Protein AF-A0A2G8T775-F1 (afdb_monomer_lite)

Foldseek 3Di:
DAQLQRVLVVQCVVCVPDVVSRDHSVVVVCCLPPPDDDPSSLVSLVPHPPSDPDDDDPPPDDDPPDDPPPDDDPVPDDPVLVVVPDDVSPDDDDDDDPRD

pLDDT: mean 83.28, std 9.3, range [56.19, 94.81]

Radius of gyration: 24.59 Å; chains: 1; bounding box: 53×34×55 Å

Sequence (100 aa):
LWSPQQIARKLKLLWPNNSEKSVSHETIYNAIYMHPRGELKRELIAYLRHHNQVRKPRSRGDDRRYQIQDMQSIHIRPAEVEDRLIPGHWEGDLIKGAGN

InterPro domains:
  IPR051917 Transposase/Integrase Enzymes [PTHR10948] (2-99)
  IPR053392 Transposase IS30-like [NF033563] (2-98)

Secondary structure (DSSP, 8-state):
-B-HHHHHHHHHHH-TT-GGG---HHHHHHHHHHS--THHHHHHHHTBTT--SSPPPS-SSS--SPPPTT---GGGS-GGGTT--STTTTSPP----TT-

Structure (mmCIF, N/CA/C/O backbone):
data_AF-A0A2G8T775-F1
#
_entry.id   AF-A0A2G8T775-F1
#
loop_
_atom_site.group_PDB
_atom_site.id
_atom_site.type_symbol
_atom_site.label_atom_id
_atom_site.label_alt_id
_atom_site.label_comp_id
_atom_site.label_asym_id
_atom_site.label_entity_id
_atom_site.label_seq_id
_atom_site.pdbx_PDB_ins_code
_atom_site.Cartn_x
_atom_site.Cartn_y
_atom_site.Cartn_z
_atom_site.occupancy
_atom_site.B_iso_or_equiv
_atom_site.auth_seq_id
_atom_site.auth_comp_id
_atom_site.auth_asym_id
_atom_site.auth_atom_id
_atom_site.pdbx_PDB_model_num
ATOM 1 N N . LEU A 1 1 ? 10.553 -12.445 -8.028 1.00 84.06 1 LEU A N 1
ATOM 2 C CA . LEU A 1 1 ? 9.643 -11.359 -8.462 1.00 84.06 1 LEU A CA 1
ATOM 3 C C . LEU A 1 1 ? 10.115 -10.022 -7.898 1.00 84.06 1 LEU A C 1
ATOM 5 O O . LEU A 1 1 ? 10.545 -9.970 -6.743 1.00 84.06 1 LEU A O 1
ATOM 9 N N . TRP A 1 2 ? 10.057 -8.970 -8.710 1.00 88.75 2 TRP A N 1
ATOM 10 C CA . TRP A 1 2 ? 10.628 -7.652 -8.412 1.00 88.75 2 TRP A CA 1
ATOM 11 C C . TRP A 1 2 ? 9.527 -6.632 -8.119 1.00 88.75 2 TRP A C 1
ATOM 13 O O . TRP A 1 2 ? 8.455 -6.701 -8.715 1.00 88.75 2 TRP A O 1
ATOM 23 N N . SER A 1 3 ? 9.754 -5.697 -7.192 1.00 91.62 3 SER A N 1
ATOM 24 C CA . SER A 1 3 ? 8.885 -4.516 -7.073 1.00 91.62 3 SER A CA 1
ATOM 25 C C . SER A 1 3 ? 9.377 -3.389 -7.992 1.00 91.62 3 SER A C 1
ATOM 27 O O . SER A 1 3 ? 10.581 -3.315 -8.255 1.00 91.62 3 SER A O 1
ATOM 29 N N . PRO A 1 4 ? 8.508 -2.465 -8.438 1.00 93.25 4 PRO A N 1
ATOM 30 C CA . PRO A 1 4 ? 8.927 -1.315 -9.245 1.00 93.25 4 PRO A CA 1
ATOM 31 C C . PRO A 1 4 ? 10.017 -0.463 -8.585 1.00 93.25 4 PRO A C 1
ATOM 33 O O . PRO A 1 4 ? 10.928 0.004 -9.263 1.00 93.25 4 PRO A O 1
ATOM 36 N N . GLN A 1 5 ? 10.013 -0.345 -7.252 1.00 94.44 5 GLN A N 1
ATOM 37 C CA . GLN A 1 5 ? 11.097 0.313 -6.511 1.00 94.44 5 GLN A CA 1
ATOM 38 C C . GLN A 1 5 ? 12.432 -0.433 -6.640 1.00 94.44 5 GLN A C 1
ATOM 40 O O . GLN A 1 5 ? 13.488 0.186 -6.774 1.00 94.44 5 GLN A O 1
ATOM 45 N N . GLN A 1 6 ? 12.406 -1.769 -6.615 1.00 94.56 6 GLN A N 1
ATOM 46 C CA . GLN A 1 6 ? 13.612 -2.578 -6.793 1.00 94.56 6 GLN A CA 1
ATOM 47 C C . GLN A 1 6 ? 14.149 -2.492 -8.221 1.00 94.56 6 GLN A C 1
ATOM 49 O O . GLN A 1 6 ? 15.367 -2.446 -8.392 1.00 94.56 6 GLN A O 1
ATOM 54 N N . ILE A 1 7 ? 13.2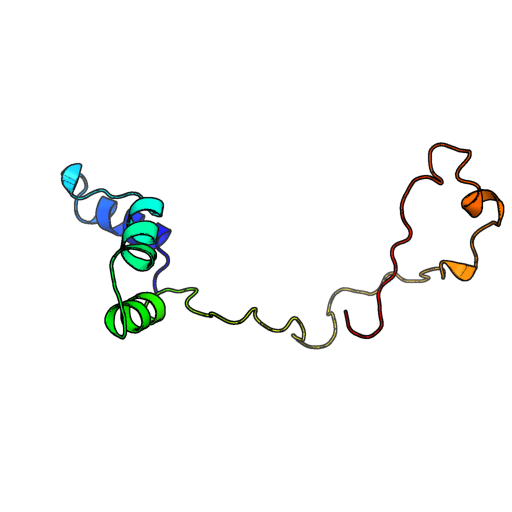54 -2.448 -9.213 1.00 93.38 7 ILE A N 1
ATOM 55 C CA . ILE A 1 7 ? 13.604 -2.252 -10.623 1.00 93.38 7 ILE A CA 1
ATOM 56 C C . ILE A 1 7 ? 14.286 -0.890 -10.781 1.00 93.38 7 ILE A C 1
ATOM 58 O O . ILE A 1 7 ? 15.447 -0.857 -11.169 1.00 93.38 7 ILE A O 1
ATOM 62 N N . ALA A 1 8 ? 13.645 0.206 -10.358 1.00 94.56 8 ALA A N 1
ATOM 63 C CA . ALA A 1 8 ? 14.218 1.555 -10.416 1.00 94.56 8 ALA A CA 1
ATOM 64 C C . ALA A 1 8 ? 15.614 1.630 -9.770 1.00 94.56 8 ALA A C 1
ATOM 66 O O . ALA A 1 8 ? 16.571 2.123 -10.370 1.00 94.56 8 ALA A O 1
ATOM 67 N N . ARG A 1 9 ? 15.771 1.057 -8.567 1.00 94.75 9 ARG A N 1
ATOM 68 C CA . ARG A 1 9 ? 17.068 1.019 -7.878 1.00 94.75 9 ARG A CA 1
ATOM 69 C C . ARG A 1 9 ? 18.120 0.240 -8.665 1.00 94.75 9 ARG A C 1
ATOM 71 O O . ARG A 1 9 ? 19.276 0.650 -8.693 1.00 94.75 9 ARG A O 1
ATOM 78 N N . LYS A 1 10 ? 17.758 -0.887 -9.283 1.00 94.38 10 LYS A N 1
ATOM 79 C CA . LYS A 1 10 ? 18.709 -1.643 -10.104 1.00 94.38 10 LYS A CA 1
ATOM 80 C C . LYS A 1 10 ? 19.081 -0.929 -11.386 1.00 94.38 10 LYS A C 1
ATOM 82 O O . LYS A 1 10 ? 20.255 -0.972 -11.719 1.00 94.38 10 LYS A O 1
ATOM 87 N N . LEU A 1 11 ? 18.146 -0.258 -12.052 1.00 93.94 11 LEU A N 1
ATOM 88 C CA . LEU A 1 11 ? 18.459 0.542 -13.237 1.00 93.94 11 LEU A CA 1
ATOM 89 C C . LEU A 1 11 ? 19.511 1.610 -12.894 1.00 93.94 11 LEU A C 1
ATOM 91 O O . LEU A 1 11 ? 20.525 1.712 -13.576 1.00 93.94 11 LEU A O 1
ATOM 95 N N . LYS A 1 12 ? 19.358 2.294 -11.752 1.00 93.50 12 LYS A N 1
ATOM 96 C CA . LYS A 1 12 ? 20.355 3.258 -11.258 1.00 93.50 12 LYS A CA 1
ATOM 97 C C . LYS A 1 12 ? 21.721 2.629 -10.947 1.00 93.50 12 LYS A C 1
ATOM 99 O O . LYS A 1 12 ? 22.746 3.257 -11.172 1.00 93.50 12 LYS A O 1
ATOM 104 N N . LEU A 1 13 ? 21.748 1.398 -10.430 1.00 94.12 13 LEU A N 1
ATOM 105 C CA . LEU A 1 13 ? 22.998 0.674 -10.157 1.00 94.12 13 LEU A CA 1
ATOM 106 C C . LEU A 1 13 ? 23.683 0.158 -11.432 1.00 94.12 13 LEU A C 1
ATOM 108 O O . LEU A 1 13 ? 24.905 0.096 -11.471 1.00 94.12 13 LEU A O 1
ATOM 112 N N . LEU A 1 14 ? 22.912 -0.232 -12.449 1.00 94.81 14 LEU A N 1
ATOM 113 C CA . LEU A 1 14 ? 23.433 -0.726 -13.726 1.00 94.81 14 LEU A CA 1
ATOM 114 C C . LEU A 1 14 ? 23.964 0.410 -14.608 1.00 94.81 14 LEU A C 1
ATOM 116 O O . LEU A 1 14 ? 24.932 0.214 -15.338 1.00 94.81 14 LEU A O 1
ATOM 120 N N . TRP A 1 15 ? 23.353 1.593 -14.523 1.00 93.38 15 TRP A N 1
ATOM 121 C CA . TRP A 1 15 ? 23.729 2.768 -15.309 1.00 93.38 15 TRP A CA 1
ATOM 122 C C . TRP A 1 15 ? 23.928 4.008 -14.424 1.00 93.38 15 TRP A C 1
ATOM 124 O O . TRP A 1 15 ? 23.159 4.963 -14.520 1.00 93.38 15 TRP A O 1
ATOM 134 N N . PRO A 1 16 ? 24.972 4.031 -13.576 1.00 89.50 16 PRO A N 1
ATOM 135 C CA . PRO A 1 16 ? 25.168 5.098 -12.592 1.00 89.50 16 PRO A CA 1
ATOM 136 C C . PRO A 1 16 ? 25.399 6.481 -13.218 1.00 89.50 16 PRO A C 1
ATOM 138 O O . PRO A 1 16 ? 24.978 7.482 -12.645 1.00 89.50 16 PRO A O 1
ATOM 141 N N . ASN A 1 17 ? 26.012 6.534 -14.405 1.00 91.44 17 ASN A N 1
ATOM 142 C CA . ASN A 1 17 ? 26.382 7.780 -15.088 1.00 91.44 17 ASN A CA 1
ATOM 143 C C . ASN A 1 17 ? 25.443 8.147 -16.246 1.00 91.44 17 ASN A C 1
ATOM 145 O O . ASN A 1 17 ? 25.721 9.088 -16.982 1.00 91.44 17 ASN A O 1
ATOM 149 N N . ASN A 1 18 ? 24.361 7.392 -16.453 1.00 91.19 18 ASN A N 1
ATOM 150 C CA . ASN A 1 18 ? 23.404 7.667 -17.519 1.00 91.19 18 ASN A CA 1
ATOM 151 C C . ASN A 1 18 ? 22.032 7.952 -16.899 1.00 91.19 18 ASN A C 1
ATOM 153 O O . ASN A 1 18 ? 21.280 7.039 -16.552 1.00 91.19 18 ASN A O 1
ATOM 157 N N . SER A 1 19 ? 21.729 9.242 -16.758 1.00 85.12 19 SER A N 1
ATOM 158 C CA . SER A 1 19 ? 20.471 9.738 -16.200 1.00 85.12 19 SER A CA 1
ATOM 159 C C . SER A 1 19 ? 19.254 9.362 -17.046 1.00 85.12 19 SER A C 1
ATOM 161 O O . SER A 1 19 ? 18.189 9.139 -16.479 1.00 85.12 19 SER A O 1
ATOM 163 N N . GLU A 1 20 ? 19.399 9.205 -18.364 1.00 90.25 20 GLU A N 1
ATOM 164 C CA . GLU A 1 20 ? 18.307 8.803 -19.265 1.00 90.25 20 GLU A CA 1
ATOM 165 C C . GLU A 1 20 ? 17.826 7.372 -18.991 1.00 90.25 20 GLU A C 1
ATOM 167 O O . GLU A 1 20 ? 16.667 7.036 -19.222 1.00 90.25 20 GLU A O 1
ATOM 172 N N . LYS A 1 21 ? 18.706 6.521 -18.450 1.00 87.25 21 LYS A N 1
ATOM 173 C CA . LYS A 1 21 ? 18.380 5.141 -18.055 1.00 87.25 21 LYS A CA 1
ATOM 174 C C . LYS A 1 21 ? 17.866 5.027 -16.619 1.00 87.25 21 LYS A C 1
ATOM 176 O O . LYS A 1 21 ? 17.530 3.930 -16.168 1.00 87.25 21 LYS A O 1
ATOM 181 N N . SER A 1 22 ? 17.784 6.143 -15.898 1.00 91.75 22 SER A N 1
ATOM 182 C CA . SER A 1 22 ? 17.196 6.206 -14.566 1.00 91.75 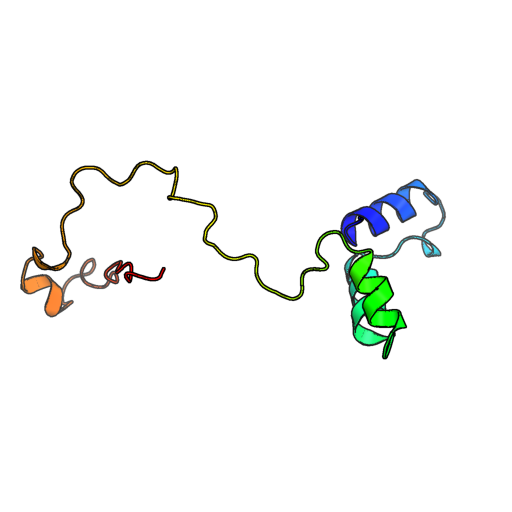22 SER A CA 1
ATOM 183 C C . SER A 1 22 ? 15.720 6.575 -14.673 1.00 91.75 22 SER A C 1
ATOM 185 O O . SER A 1 22 ? 15.372 7.691 -15.041 1.00 91.75 22 SER A O 1
ATOM 187 N N . VAL A 1 23 ? 14.838 5.659 -14.278 1.00 93.25 23 VAL A N 1
ATOM 188 C CA . VAL A 1 23 ? 13.388 5.904 -14.228 1.00 93.25 23 VAL A CA 1
ATOM 189 C C . VAL A 1 23 ? 12.861 5.768 -12.807 1.00 93.25 23 VAL A C 1
ATOM 191 O O . VAL A 1 23 ? 13.369 4.974 -12.007 1.00 93.25 23 VAL A O 1
ATOM 194 N N . SER A 1 24 ? 11.827 6.545 -12.482 1.00 93.44 24 SER A N 1
ATOM 195 C CA . SER A 1 24 ? 11.146 6.426 -11.198 1.00 93.44 24 SER A CA 1
ATOM 196 C C . SER A 1 24 ? 10.289 5.155 -11.155 1.00 93.44 24 SER A C 1
ATOM 198 O O . SER A 1 24 ? 9.892 4.582 -12.174 1.00 93.44 24 SER A O 1
ATOM 200 N N . HIS A 1 25 ? 9.981 4.706 -9.941 1.00 92.81 25 HIS A N 1
ATOM 201 C CA . HIS A 1 25 ? 9.089 3.569 -9.741 1.00 92.81 25 HIS A CA 1
ATOM 202 C C . HIS A 1 25 ? 7.643 3.875 -10.167 1.00 92.81 25 HIS A C 1
ATOM 204 O O . HIS A 1 25 ? 6.936 2.956 -10.571 1.00 92.81 25 HIS A O 1
ATOM 210 N N . GLU A 1 26 ? 7.225 5.143 -10.141 1.00 94.50 26 GLU A N 1
ATOM 211 C CA . GLU A 1 26 ? 5.935 5.595 -10.678 1.00 94.50 26 GLU A CA 1
ATOM 212 C C . GLU A 1 26 ? 5.882 5.473 -12.202 1.00 94.50 26 GLU A C 1
ATOM 214 O O . GLU A 1 26 ? 4.906 4.957 -12.739 1.00 94.50 26 GLU A O 1
ATOM 219 N N . THR A 1 27 ? 6.955 5.843 -12.911 1.00 93.19 27 THR A N 1
ATOM 220 C CA . THR A 1 27 ? 7.038 5.660 -14.369 1.00 93.19 27 THR A CA 1
ATOM 221 C C . THR A 1 27 ? 6.918 4.185 -14.747 1.00 93.19 27 THR A C 1
ATOM 223 O O . THR A 1 27 ? 6.198 3.844 -15.682 1.00 93.19 27 THR A O 1
ATOM 226 N N . ILE A 1 28 ? 7.562 3.293 -13.987 1.00 91.88 28 ILE A N 1
ATOM 227 C CA . ILE A 1 28 ? 7.434 1.840 -14.175 1.00 91.88 28 ILE A CA 1
ATOM 228 C C . ILE A 1 28 ? 5.987 1.385 -13.930 1.00 91.88 28 ILE A C 1
ATOM 230 O O . ILE A 1 28 ? 5.461 0.584 -14.700 1.00 91.88 28 ILE A O 1
ATOM 234 N N . TYR A 1 29 ? 5.314 1.912 -12.903 1.00 91.06 29 TYR A N 1
ATOM 235 C CA . TYR A 1 29 ? 3.896 1.627 -12.679 1.00 91.06 29 TYR A CA 1
ATOM 236 C C . TYR A 1 29 ? 3.018 2.089 -13.848 1.00 91.06 29 TYR A C 1
ATOM 238 O O . TYR A 1 29 ? 2.205 1.304 -14.339 1.00 91.06 29 TYR A O 1
ATOM 246 N N . ASN A 1 30 ? 3.211 3.313 -14.338 1.00 90.44 30 ASN A N 1
ATOM 247 C CA . ASN A 1 30 ? 2.461 3.855 -15.471 1.00 90.44 30 ASN A CA 1
ATOM 248 C C . ASN A 1 30 ? 2.698 3.038 -16.749 1.00 90.44 30 ASN A C 1
ATOM 2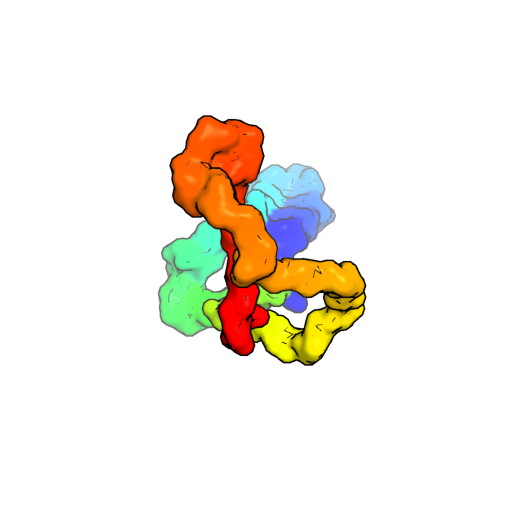50 O O . ASN A 1 30 ? 1.755 2.734 -17.483 1.00 90.44 30 ASN A O 1
ATOM 254 N N . ALA A 1 31 ? 3.937 2.606 -16.991 1.00 89.75 31 ALA A N 1
ATOM 255 C CA . ALA A 1 31 ? 4.265 1.723 -18.102 1.00 89.75 31 ALA A CA 1
ATOM 256 C C . ALA A 1 31 ? 3.507 0.388 -18.009 1.00 89.75 31 ALA A C 1
ATOM 258 O O . ALA A 1 31 ? 2.926 -0.040 -18.997 1.00 89.75 31 ALA A O 1
ATOM 259 N N . ILE A 1 32 ? 3.434 -0.236 -16.829 1.00 88.31 32 ILE A N 1
ATOM 260 C CA . ILE A 1 32 ? 2.756 -1.532 -16.642 1.00 88.31 32 ILE A CA 1
ATOM 261 C C . ILE A 1 32 ? 1.227 -1.408 -16.700 1.00 88.31 32 ILE A C 1
ATOM 263 O O . ILE A 1 32 ? 0.553 -2.292 -17.228 1.00 88.31 32 ILE A O 1
ATOM 267 N N . TYR A 1 33 ? 0.649 -0.341 -16.145 1.00 84.69 33 TYR A N 1
ATOM 268 C CA . TYR A 1 33 ? -0.805 -0.246 -15.996 1.00 84.69 33 TYR A CA 1
ATOM 269 C C . TYR A 1 33 ? -1.514 0.495 -17.131 1.00 84.69 33 TYR A C 1
ATOM 271 O O . TYR A 1 33 ? -2.658 0.128 -17.426 1.00 84.69 33 TYR A O 1
ATOM 279 N N . MET A 1 34 ? -0.865 1.484 -17.761 1.00 83.19 34 MET A N 1
ATOM 280 C CA . MET A 1 34 ? -1.491 2.351 -18.772 1.00 83.19 34 MET A CA 1
ATOM 281 C C . MET A 1 34 ? -1.263 1.878 -20.215 1.00 83.19 34 MET A C 1
ATOM 283 O O . MET A 1 34 ? -2.145 2.059 -21.048 1.00 83.19 34 MET A O 1
ATOM 287 N N . HIS A 1 35 ? -0.106 1.281 -20.520 1.00 72.81 35 HIS A N 1
ATOM 288 C CA . HIS A 1 35 ? 0.313 1.026 -21.906 1.00 72.81 35 HIS A CA 1
ATOM 289 C C . HIS A 1 35 ? -0.073 -0.362 -22.453 1.00 72.81 35 HIS A C 1
ATOM 291 O O . HIS A 1 35 ? -0.625 -0.428 -23.553 1.00 72.81 35 HIS A O 1
ATOM 297 N N . PRO A 1 36 ? 0.172 -1.484 -21.750 1.00 73.75 36 PRO A N 1
ATOM 298 C CA . PRO A 1 36 ? -0.112 -2.802 -22.301 1.00 73.75 36 PRO A CA 1
ATOM 299 C C . PRO A 1 36 ? -1.612 -3.125 -22.234 1.00 73.75 36 PRO A C 1
ATOM 301 O O . PRO A 1 36 ? -2.289 -2.863 -21.236 1.00 73.75 36 PRO A O 1
ATOM 304 N N . ARG A 1 37 ? -2.136 -3.744 -23.299 1.00 76.38 37 ARG A N 1
ATOM 305 C CA . ARG A 1 37 ? -3.508 -4.273 -23.383 1.00 76.38 37 ARG A CA 1
ATOM 306 C C . ARG A 1 37 ? -3.470 -5.794 -23.543 1.00 76.38 37 ARG A C 1
ATOM 308 O O . ARG A 1 37 ? -2.515 -6.334 -24.089 1.00 76.38 37 ARG A O 1
ATOM 315 N N . GLY A 1 38 ? -4.506 -6.481 -23.064 1.00 82.19 38 GLY A N 1
ATOM 316 C CA . GLY A 1 38 ? -4.634 -7.933 -23.220 1.00 82.19 38 GLY A CA 1
ATOM 317 C C . GLY A 1 38 ? -3.584 -8.737 -22.442 1.00 82.19 38 GLY A C 1
ATOM 318 O O . GLY A 1 38 ? -3.351 -8.487 -21.257 1.00 82.19 38 GLY A O 1
ATOM 319 N N . GLU A 1 39 ? -2.979 -9.724 -23.102 1.00 84.25 39 GLU A N 1
ATOM 320 C CA . GLU A 1 39 ? -2.093 -10.721 -22.481 1.00 84.25 39 GLU A CA 1
ATOM 321 C C . GLU A 1 39 ? -0.766 -10.135 -21.995 1.00 84.25 39 GLU A C 1
ATOM 323 O O . GLU A 1 39 ? -0.350 -10.430 -20.877 1.00 84.25 39 GLU A O 1
ATOM 328 N N . LEU A 1 40 ? -0.183 -9.186 -22.734 1.00 84.69 40 LEU A N 1
ATOM 329 C CA . LEU A 1 40 ? 1.065 -8.524 -22.341 1.00 84.69 40 LEU A CA 1
ATOM 330 C C . LEU A 1 40 ? 0.960 -7.857 -20.960 1.00 84.69 40 LEU A C 1
ATOM 332 O O . LEU A 1 40 ? 1.885 -7.904 -20.152 1.00 84.69 40 LEU A O 1
ATOM 336 N N . LYS A 1 41 ? -0.197 -7.261 -20.644 1.00 86.38 41 LYS A N 1
ATOM 337 C CA . LYS A 1 41 ? -0.431 -6.664 -19.321 1.00 86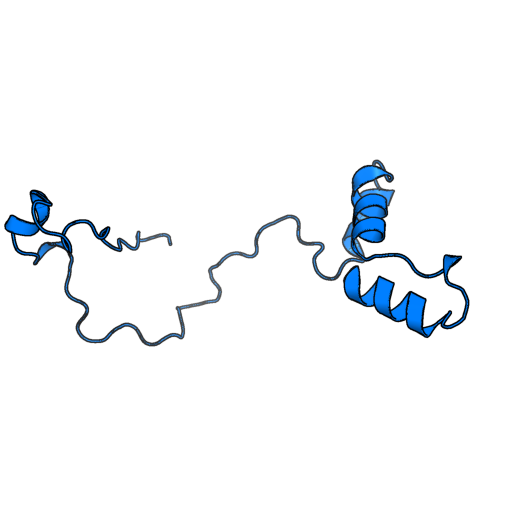.38 41 LYS A CA 1
ATOM 338 C C . LYS A 1 41 ? -0.460 -7.729 -18.229 1.00 86.38 41 LYS A C 1
ATOM 340 O O . LYS A 1 41 ? 0.072 -7.504 -17.144 1.00 86.38 41 LYS A O 1
ATOM 345 N N . ARG A 1 42 ? -1.084 -8.880 -18.500 1.00 85.12 42 ARG A N 1
ATOM 346 C CA . ARG A 1 42 ? -1.151 -10.001 -17.552 1.00 85.12 42 ARG A CA 1
ATOM 347 C C . ARG A 1 42 ? 0.238 -10.560 -17.267 1.00 85.12 42 ARG A C 1
ATOM 349 O O . ARG A 1 42 ? 0.564 -10.751 -16.099 1.00 85.12 42 ARG A O 1
ATOM 356 N N . GLU A 1 43 ? 1.055 -10.740 -18.298 1.00 88.25 43 GLU A N 1
ATOM 357 C CA . GLU A 1 43 ? 2.436 -11.210 -18.162 1.00 88.25 43 GLU A CA 1
ATOM 358 C C . GLU A 1 43 ? 3.293 -10.230 -17.355 1.00 88.25 43 GLU A C 1
ATOM 360 O O . GLU A 1 43 ? 3.927 -10.618 -16.374 1.00 88.25 43 GLU A O 1
ATOM 365 N N . LEU A 1 44 ? 3.250 -8.936 -17.690 1.00 87.69 44 LEU A N 1
ATOM 366 C CA . LEU A 1 44 ? 4.003 -7.908 -16.966 1.00 87.69 44 LEU A CA 1
ATOM 367 C C . LEU A 1 44 ? 3.600 -7.822 -15.491 1.00 87.69 44 LEU A C 1
ATOM 369 O O . LEU A 1 44 ? 4.465 -7.712 -14.619 1.00 87.69 44 LEU A O 1
ATOM 373 N N . ILE A 1 45 ? 2.300 -7.913 -15.197 1.00 87.88 45 ILE A N 1
ATOM 374 C CA . ILE A 1 45 ? 1.811 -7.959 -13.818 1.00 87.88 45 ILE A CA 1
ATOM 375 C C . ILE A 1 45 ? 2.320 -9.222 -13.121 1.00 87.88 45 ILE A C 1
ATOM 377 O O . ILE A 1 45 ? 2.784 -9.104 -11.993 1.00 87.88 45 ILE A O 1
ATOM 381 N N . ALA A 1 46 ? 2.317 -10.395 -13.766 1.00 87.25 46 ALA A N 1
ATOM 382 C CA . ALA A 1 46 ? 2.778 -11.653 -13.168 1.00 87.25 46 ALA A CA 1
ATOM 383 C C . ALA A 1 46 ? 4.245 -11.608 -12.696 1.00 87.25 46 ALA A C 1
ATOM 385 O O . ALA A 1 46 ? 4.590 -12.230 -11.689 1.00 87.25 46 ALA A O 1
ATOM 386 N N . TYR A 1 47 ? 5.104 -10.819 -13.352 1.00 88.06 47 TYR A N 1
ATOM 387 C CA . TYR A 1 47 ? 6.496 -10.622 -12.927 1.00 88.06 47 TYR A CA 1
ATOM 388 C C . TYR A 1 47 ? 6.662 -9.723 -11.686 1.00 88.06 47 TYR A C 1
ATOM 390 O O . TYR A 1 47 ? 7.732 -9.723 -11.050 1.00 88.06 47 TYR A O 1
ATOM 398 N N . LEU A 1 48 ? 5.616 -8.991 -11.285 1.00 89.12 48 LEU A N 1
ATOM 399 C CA . LEU A 1 48 ? 5.645 -8.147 -10.097 1.00 89.12 48 LEU A CA 1
ATOM 400 C C . LEU A 1 48 ? 5.591 -8.968 -8.810 1.00 89.12 48 LEU A C 1
ATOM 402 O O . LEU A 1 48 ? 4.849 -9.937 -8.656 1.00 89.12 48 LEU A O 1
ATOM 406 N N . ARG A 1 49 ? 6.350 -8.510 -7.809 1.00 87.19 49 ARG A N 1
ATOM 407 C CA . ARG A 1 49 ? 6.334 -9.080 -6.450 1.00 87.19 49 ARG A CA 1
ATOM 408 C C . ARG A 1 49 ? 4.930 -9.103 -5.843 1.00 87.19 49 ARG A C 1
ATOM 410 O O . ARG A 1 49 ? 4.597 -10.031 -5.113 1.00 87.19 49 ARG A O 1
ATOM 417 N N . HIS A 1 50 ? 4.131 -8.088 -6.152 1.00 83.62 50 HIS A N 1
ATOM 418 C CA . HIS A 1 50 ? 2.751 -7.949 -5.704 1.00 83.62 50 HIS A CA 1
ATOM 419 C C . HIS A 1 50 ? 1.807 -7.976 -6.909 1.00 83.62 50 HIS A C 1
ATOM 421 O O . HIS A 1 50 ? 1.168 -6.980 -7.220 1.00 83.62 50 HIS A O 1
ATOM 427 N N . HIS A 1 51 ? 1.749 -9.115 -7.598 1.00 83.25 51 HIS A N 1
ATOM 428 C CA . HIS A 1 51 ? 0.856 -9.325 -8.743 1.00 83.25 51 HIS A CA 1
ATOM 429 C C . HIS A 1 51 ? -0.570 -9.742 -8.349 1.00 83.25 51 HIS A C 1
ATOM 431 O O . HIS A 1 51 ? -1.447 -9.846 -9.204 1.00 83.25 51 HIS A O 1
ATOM 437 N N . ASN A 1 52 ? -0.804 -10.027 -7.063 1.00 75.94 52 ASN A N 1
ATOM 438 C CA . ASN A 1 52 ? -2.087 -10.525 -6.580 1.00 75.94 52 ASN A CA 1
ATOM 439 C C . ASN A 1 52 ? -3.190 -9.485 -6.811 1.00 75.94 52 ASN A C 1
ATOM 441 O O . ASN A 1 52 ? -3.216 -8.452 -6.147 1.00 75.94 52 ASN A O 1
ATOM 445 N N . GLN A 1 53 ? -4.131 -9.806 -7.699 1.00 68.69 53 GLN A N 1
ATOM 446 C CA . GLN A 1 53 ? -5.334 -8.999 -7.937 1.00 68.69 53 GLN A CA 1
ATOM 447 C C . GLN A 1 53 ? -6.351 -9.123 -6.798 1.00 68.69 53 GLN A C 1
ATOM 449 O O . GLN A 1 53 ? -7.182 -8.244 -6.597 1.00 68.69 53 GLN A O 1
ATOM 454 N N . VAL A 1 54 ? -6.269 -10.214 -6.033 1.00 77.38 54 VAL A N 1
ATOM 455 C CA . VAL A 1 54 ? -7.148 -10.469 -4.896 1.00 77.38 54 VAL A CA 1
ATOM 456 C C . VAL A 1 54 ? -6.425 -10.092 -3.612 1.00 77.38 54 VAL A C 1
ATOM 458 O O . VAL A 1 54 ? -5.276 -10.491 -3.375 1.00 77.38 54 VAL A O 1
ATOM 461 N N . ARG A 1 55 ? -7.118 -9.335 -2.755 1.00 76.00 55 ARG A N 1
ATOM 462 C CA . ARG A 1 55 ? -6.669 -9.069 -1.389 1.00 76.00 55 ARG A CA 1
ATOM 463 C C . ARG A 1 55 ? -6.397 -10.407 -0.710 1.00 76.00 55 ARG A C 1
ATOM 465 O O . ARG A 1 55 ? -7.257 -11.282 -0.693 1.00 76.00 55 ARG A O 1
ATOM 472 N N . LYS A 1 56 ? -5.205 -10.572 -0.134 1.00 73.94 56 LYS A N 1
ATOM 473 C CA . LYS A 1 56 ? -4.915 -11.782 0.640 1.00 73.94 56 LYS A CA 1
ATOM 474 C C . LYS A 1 56 ? -5.954 -11.906 1.765 1.00 73.94 56 LYS A C 1
ATOM 476 O O . LYS A 1 56 ? -6.164 -10.910 2.466 1.00 73.94 56 LYS A O 1
ATOM 481 N N . PRO A 1 57 ? -6.596 -13.076 1.934 1.00 72.12 57 PRO A N 1
ATOM 482 C CA . PRO A 1 57 ? -7.562 -13.266 3.003 1.00 72.12 57 PRO A CA 1
ATOM 483 C C . PRO A 1 57 ? -6.884 -13.007 4.351 1.00 72.12 57 PRO A C 1
ATOM 485 O O . PRO A 1 57 ? -5.717 -13.357 4.553 1.00 72.12 57 PRO A O 1
ATOM 488 N N . ARG A 1 58 ? -7.609 -12.357 5.269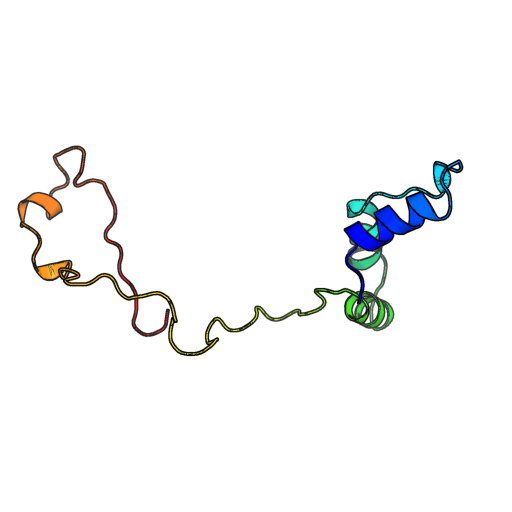 1.00 68.00 58 ARG A N 1
ATOM 489 C CA . ARG A 1 58 ? -7.114 -12.069 6.626 1.00 68.00 58 ARG A CA 1
ATOM 490 C C . ARG A 1 58 ? -7.018 -13.325 7.494 1.00 68.00 58 ARG A C 1
ATOM 492 O O . ARG A 1 58 ? -6.411 -13.251 8.554 1.00 68.00 58 ARG A O 1
ATOM 499 N N . SER A 1 59 ? -7.537 -14.462 7.021 1.00 68.44 59 SER A N 1
ATOM 500 C CA . SER A 1 59 ? -7.620 -15.756 7.712 1.00 68.44 59 SER A CA 1
ATOM 501 C C . SER A 1 59 ? -6.269 -16.458 7.912 1.00 68.44 59 SER A C 1
ATOM 503 O O . SER A 1 59 ? -6.159 -17.675 7.760 1.00 68.44 59 SER A O 1
ATOM 505 N N . ARG A 1 60 ? -5.200 -15.720 8.221 1.00 56.97 60 ARG A N 1
ATOM 506 C CA . ARG A 1 60 ? -3.921 -16.306 8.629 1.00 56.97 60 ARG A CA 1
ATOM 507 C C . ARG A 1 60 ? -4.033 -16.852 10.055 1.00 56.97 60 ARG A C 1
ATOM 509 O O . ARG A 1 60 ? -3.371 -16.349 10.952 1.00 56.97 60 ARG A O 1
ATOM 516 N N . GLY A 1 61 ? -4.829 -17.909 10.206 1.00 64.25 61 GLY A N 1
ATOM 517 C CA . GLY A 1 61 ? -5.073 -18.597 11.467 1.00 64.25 61 GLY A CA 1
ATOM 518 C C . GLY A 1 61 ? -5.743 -17.715 12.515 1.00 64.25 61 GLY A C 1
ATOM 519 O O . GLY A 1 61 ? -6.150 -16.588 12.229 1.00 64.25 61 GLY A O 1
ATOM 520 N N . ASP A 1 62 ? -5.838 -18.260 13.723 1.00 66.75 62 ASP A N 1
ATOM 521 C CA . ASP A 1 62 ? -6.226 -17.496 14.902 1.00 66.75 62 ASP A CA 1
ATOM 522 C C . ASP A 1 62 ? -5.251 -16.329 15.116 1.00 66.75 62 ASP A C 1
ATOM 524 O O . ASP A 1 62 ? -4.045 -16.451 14.852 1.00 66.75 62 ASP A O 1
ATOM 528 N N . ASP A 1 63 ? -5.769 -15.180 15.558 1.00 67.94 63 ASP A N 1
ATOM 529 C CA . ASP A 1 63 ? -4.931 -14.015 15.840 1.00 67.94 63 ASP A CA 1
ATOM 530 C C . ASP A 1 63 ? -3.953 -14.381 16.960 1.00 67.94 63 ASP A C 1
ATOM 532 O O . ASP A 1 63 ? -4.334 -14.563 18.110 1.00 67.94 63 ASP A O 1
ATOM 536 N N . ARG A 1 64 ? -2.670 -14.515 16.613 1.00 68.06 64 ARG A N 1
ATOM 537 C CA . ARG A 1 64 ? -1.599 -14.864 17.560 1.00 68.06 64 ARG A CA 1
ATOM 538 C C . ARG A 1 64 ? -1.250 -13.724 18.516 1.00 68.06 64 ARG A C 1
ATOM 540 O O . ARG A 1 64 ? -0.354 -13.877 19.342 1.00 68.06 64 ARG A O 1
ATOM 547 N N . ARG A 1 65 ? -1.893 -12.564 18.375 1.00 71.62 65 ARG A N 1
ATOM 548 C CA . ARG A 1 65 ? -1.803 -11.492 19.361 1.00 71.62 65 ARG A CA 1
ATOM 549 C C . ARG A 1 65 ? -2.619 -11.903 20.578 1.00 71.62 65 ARG A C 1
ATOM 551 O O . ARG A 1 65 ? -3.762 -12.324 20.436 1.00 71.62 65 ARG A O 1
ATOM 558 N N . TYR A 1 66 ? -2.026 -11.769 21.761 1.00 73.81 66 TYR A N 1
ATOM 559 C CA . TYR A 1 66 ? -2.745 -11.962 23.015 1.00 73.81 66 TYR A CA 1
ATOM 560 C C . TYR A 1 66 ? -4.033 -11.134 22.993 1.00 73.81 66 TYR A C 1
ATOM 562 O O . TYR A 1 66 ? -4.003 -9.940 22.679 1.00 73.81 66 TYR A O 1
ATOM 570 N N . GLN A 1 67 ? -5.163 -11.782 23.274 1.00 74.62 67 GLN A N 1
ATOM 571 C CA . GLN A 1 67 ? -6.411 -11.064 23.497 1.00 74.62 67 GLN A CA 1
ATOM 572 C C . GLN A 1 67 ? -6.256 -10.204 24.754 1.00 74.62 67 GLN A C 1
ATOM 574 O O . GLN A 1 67 ? -5.545 -10.586 25.685 1.00 74.62 67 GLN A O 1
ATOM 579 N N . ILE A 1 68 ? -6.889 -9.030 24.764 1.00 77.56 68 ILE A N 1
ATOM 580 C CA . ILE A 1 68 ? -6.906 -8.163 25.945 1.00 77.56 68 ILE A CA 1
ATOM 581 C C . ILE A 1 68 ? -7.575 -8.958 27.068 1.00 77.56 68 ILE A C 1
ATOM 583 O O . ILE A 1 68 ? -8.739 -9.344 26.943 1.00 77.56 68 ILE A O 1
ATOM 587 N N . GLN A 1 69 ? -6.817 -9.241 28.126 1.00 79.44 69 GLN A N 1
ATOM 588 C CA . GLN A 1 69 ? -7.339 -9.903 29.313 1.00 79.44 69 GLN A CA 1
ATOM 589 C C . GLN A 1 69 ? -8.395 -8.995 29.957 1.00 79.44 69 GLN A C 1
ATOM 591 O O . GLN A 1 69 ? -8.220 -7.778 29.990 1.00 79.44 69 GLN A O 1
ATOM 596 N N . ASP A 1 70 ? -9.502 -9.583 30.412 1.00 82.75 70 ASP A N 1
ATOM 597 C CA . ASP A 1 70 ? -10.604 -8.876 31.083 1.00 82.75 70 ASP A CA 1
ATOM 598 C C . ASP A 1 70 ? -11.281 -7.780 30.237 1.00 82.75 70 ASP A C 1
ATOM 600 O O . ASP A 1 70 ? -11.740 -6.758 30.750 1.00 82.75 70 ASP A O 1
ATOM 604 N N . MET A 1 71 ? -11.378 -7.994 28.920 1.00 81.69 71 MET A N 1
ATOM 605 C CA . MET A 1 71 ? -12.110 -7.093 28.027 1.00 81.69 71 MET A CA 1
ATOM 606 C C . MET A 1 71 ? -13.579 -6.971 28.458 1.00 81.69 71 MET A C 1
ATOM 608 O O . MET A 1 71 ? -14.347 -7.933 28.389 1.00 81.69 71 MET A O 1
ATOM 612 N N . GLN A 1 72 ? -13.979 -5.769 28.873 1.00 81.38 72 GLN A N 1
ATOM 613 C CA . GLN A 1 72 ? -15.364 -5.489 29.233 1.00 81.38 72 GLN A CA 1
ATOM 614 C C . GLN A 1 72 ? -16.222 -5.329 27.981 1.00 81.38 72 GLN A C 1
ATOM 616 O O . GLN A 1 72 ? -15.836 -4.682 27.006 1.00 81.38 72 GLN A O 1
ATOM 621 N N . SER A 1 73 ? -17.408 -5.933 28.013 1.00 83.44 73 SER A N 1
ATOM 622 C CA . SER A 1 73 ? -18.386 -5.769 26.945 1.00 83.44 73 SER A CA 1
ATOM 623 C C . SER A 1 73 ? -18.899 -4.331 26.910 1.00 83.44 73 SER A C 1
ATOM 625 O O . SER A 1 73 ? -19.206 -3.759 27.955 1.00 83.44 73 SER A O 1
ATOM 627 N N . ILE A 1 74 ? -19.100 -3.790 25.705 1.00 83.56 74 ILE A N 1
ATOM 628 C CA . ILE A 1 74 ? -19.739 -2.480 25.507 1.00 83.56 74 ILE A CA 1
ATOM 629 C C . ILE A 1 74 ? -21.133 -2.403 26.149 1.00 83.56 74 ILE A C 1
ATOM 631 O O . ILE A 1 74 ? -21.594 -1.320 26.485 1.00 83.56 74 ILE A O 1
ATOM 635 N N . HIS A 1 75 ? -21.792 -3.546 26.367 1.00 84.69 75 HIS A N 1
ATOM 636 C CA . HIS A 1 75 ? -23.111 -3.620 26.997 1.00 84.69 75 HIS A CA 1
ATOM 637 C C . HIS A 1 75 ? -23.096 -3.293 28.497 1.00 84.69 75 HIS A C 1
ATOM 639 O O . HIS A 1 75 ? -24.156 -3.074 29.071 1.00 84.69 75 HIS A O 1
ATOM 645 N N . ILE A 1 76 ? -21.922 -3.276 29.138 1.00 88.56 76 ILE A N 1
ATOM 646 C CA . ILE A 1 76 ? -21.769 -2.981 30.573 1.00 88.56 76 ILE A CA 1
ATOM 647 C C . ILE A 1 76 ? -21.643 -1.467 30.824 1.00 88.56 76 ILE A C 1
ATOM 649 O O . ILE A 1 76 ? -21.654 -1.022 31.970 1.00 88.56 76 ILE A O 1
ATOM 653 N N . ARG A 1 77 ? -21.527 -0.651 29.770 1.00 87.50 77 ARG A N 1
ATOM 654 C CA . ARG A 1 77 ? -21.265 0.781 29.921 1.00 87.50 77 ARG A CA 1
ATOM 655 C C . ARG A 1 77 ? -22.377 1.520 30.688 1.00 87.50 77 ARG A C 1
ATOM 657 O O . ARG A 1 77 ? -23.547 1.149 30.581 1.00 87.50 77 ARG A O 1
ATOM 664 N N . PRO A 1 78 ? -22.036 2.608 31.399 1.00 89.00 78 PRO A N 1
ATOM 665 C CA . PRO A 1 78 ? -23.019 3.501 32.004 1.00 89.00 78 PRO A CA 1
ATOM 666 C C . PRO A 1 78 ? -23.971 4.114 30.964 1.00 89.00 78 PRO A C 1
ATOM 668 O O . PRO A 1 78 ? -23.549 4.471 29.864 1.00 89.00 78 PRO A O 1
ATOM 671 N N . ALA A 1 79 ? -25.244 4.301 31.327 1.00 88.06 79 ALA A N 1
ATOM 672 C CA . ALA A 1 79 ? -26.261 4.862 30.427 1.00 88.06 79 ALA A CA 1
ATOM 673 C C . ALA A 1 79 ? -25.959 6.309 29.983 1.00 88.06 79 ALA A C 1
ATOM 675 O O . ALA A 1 79 ? -26.291 6.693 28.869 1.00 88.06 79 ALA A O 1
ATOM 676 N N . GLU A 1 80 ? -25.258 7.083 30.816 1.00 88.06 80 GLU A N 1
ATOM 677 C CA . GLU A 1 80 ? -24.803 8.459 30.536 1.00 88.06 80 GLU A CA 1
ATOM 678 C C . GLU A 1 80 ? -23.885 8.589 29.302 1.00 88.06 80 GLU A C 1
ATOM 680 O O . GLU A 1 80 ? -23.695 9.686 28.767 1.00 88.06 80 GLU A O 1
ATOM 685 N N . VAL A 1 81 ? -23.312 7.477 28.828 1.00 87.88 81 VAL A N 1
ATOM 686 C CA . VAL A 1 81 ? -22.500 7.441 27.605 1.00 87.88 81 VAL A CA 1
ATOM 687 C C . VAL A 1 81 ? -23.366 7.601 26.351 1.00 87.88 81 VAL A C 1
ATOM 689 O O . VAL A 1 81 ? -22.904 8.184 25.369 1.00 87.88 81 VAL A O 1
ATOM 692 N N . GLU A 1 82 ? -24.629 7.160 26.381 1.00 86.56 82 GLU A N 1
ATOM 693 C CA . GLU A 1 82 ? -25.536 7.230 25.224 1.00 86.56 82 GLU A CA 1
ATOM 694 C C . GLU A 1 82 ? -25.835 8.669 24.798 1.00 86.56 82 GLU A C 1
ATOM 696 O O . GLU A 1 82 ? -25.915 8.962 23.604 1.00 86.56 82 GLU A O 1
ATOM 701 N N . ASP A 1 83 ? -25.933 9.583 25.765 1.00 89.81 83 ASP A N 1
ATOM 702 C CA . ASP A 1 83 ? -26.310 10.974 25.509 1.00 89.81 83 ASP A CA 1
ATOM 703 C C . ASP A 1 83 ? -25.161 11.806 24.924 1.00 89.81 83 ASP A C 1
ATOM 705 O O . ASP A 1 83 ? -25.378 12.903 24.405 1.00 89.81 83 ASP A O 1
ATOM 709 N N . ARG A 1 84 ? -23.919 11.302 24.997 1.00 88.62 84 ARG A N 1
ATOM 710 C CA . ARG A 1 84 ? -22.716 11.940 24.432 1.00 88.62 84 ARG A CA 1
ATOM 711 C C . ARG A 1 84 ? -22.543 13.412 24.828 1.00 88.62 84 ARG A C 1
ATOM 713 O O . ARG A 1 84 ? -22.023 14.217 24.059 1.00 88.62 84 ARG A O 1
ATOM 720 N N . LEU A 1 85 ? -22.953 13.781 26.039 1.00 91.19 85 LEU A N 1
ATOM 721 C CA . LEU A 1 85 ? -22.924 15.174 26.504 1.00 91.19 85 LEU A CA 1
ATOM 722 C C . LEU A 1 85 ? -21.535 15.632 26.978 1.00 91.19 85 LEU A C 1
ATOM 724 O O . LEU A 1 85 ? -21.294 16.832 27.092 1.00 91.19 85 LEU A O 1
ATOM 728 N N . ILE A 1 86 ? -20.620 14.695 27.244 1.00 87.69 86 ILE A N 1
ATOM 729 C CA . ILE A 1 86 ? -19.297 14.965 27.819 1.00 87.69 86 ILE A CA 1
ATOM 730 C C . ILE A 1 86 ? -18.204 14.650 26.783 1.00 87.69 86 ILE A C 1
ATOM 732 O O . ILE A 1 86 ? -18.245 13.574 26.173 1.00 87.69 86 ILE A O 1
ATOM 736 N N . PRO A 1 87 ? -17.197 15.528 26.602 1.00 78.81 87 PRO A N 1
ATOM 737 C CA . PRO A 1 87 ? -15.988 15.203 25.850 1.00 78.81 87 PRO A CA 1
ATOM 738 C C . PRO A 1 87 ? -15.321 13.951 26.442 1.00 78.81 87 PRO A C 1
ATOM 740 O O . PRO A 1 87 ? -14.870 13.956 27.582 1.00 78.81 87 PRO A O 1
ATOM 743 N N . GLY A 1 88 ? -15.326 12.859 25.679 1.00 83.00 88 GLY A N 1
ATOM 744 C CA . GLY A 1 88 ? -14.972 11.508 26.136 1.00 83.00 88 GLY A CA 1
ATOM 745 C C . GLY A 1 88 ? -16.018 10.479 25.703 1.00 83.00 88 GLY A C 1
ATOM 746 O O . GLY A 1 88 ? -15.680 9.493 25.061 1.00 83.00 88 GLY A O 1
ATOM 747 N N . HIS A 1 89 ? -17.308 10.777 25.891 1.00 86.81 89 HIS A N 1
ATOM 748 C CA . HIS A 1 89 ? -18.416 9.952 25.370 1.00 86.81 89 HIS A CA 1
ATOM 749 C C . HIS A 1 89 ? -18.588 10.090 23.843 1.00 86.81 89 HIS A C 1
ATOM 751 O O . HIS A 1 89 ? -19.432 9.442 23.231 1.00 86.81 89 HIS A O 1
ATOM 757 N N . TRP A 1 90 ? -17.810 10.972 23.212 1.00 84.25 90 TRP A N 1
ATOM 758 C CA . TRP A 1 90 ? -17.800 11.170 21.761 1.00 84.25 90 TRP A CA 1
ATOM 759 C C . TRP A 1 90 ? -16.977 10.115 21.022 1.00 84.25 90 TRP A C 1
ATOM 761 O O . TRP A 1 90 ? -17.140 9.968 19.808 1.00 84.25 90 TRP A O 1
ATOM 771 N N . GLU A 1 91 ? -16.088 9.408 21.725 1.00 82.12 91 GLU A N 1
ATOM 772 C CA . GLU A 1 91 ? -15.315 8.319 21.138 1.00 82.12 91 GLU A CA 1
ATOM 773 C C . GLU A 1 91 ? -16.249 7.181 20.703 1.00 82.12 91 GLU A C 1
ATOM 775 O O . GLU A 1 91 ? -17.255 6.883 21.344 1.00 82.12 91 GLU A O 1
ATOM 780 N N . GLY A 1 92 ? -15.962 6.581 19.547 1.00 77.75 92 GLY A N 1
ATOM 781 C CA . GLY A 1 92 ? -16.791 5.511 18.998 1.00 77.75 92 GLY A CA 1
ATOM 782 C C . GLY A 1 92 ? -16.525 4.172 19.679 1.00 77.75 92 GLY A C 1
ATOM 783 O O . GLY A 1 92 ? -15.377 3.838 19.968 1.00 77.75 92 GLY A O 1
ATOM 784 N N . ASP A 1 93 ? -17.572 3.364 19.850 1.00 78.50 93 ASP A N 1
ATOM 785 C CA . ASP A 1 93 ? -17.421 2.005 20.368 1.00 78.50 93 ASP A CA 1
ATOM 786 C C . ASP A 1 93 ? -16.689 1.112 19.366 1.00 78.50 93 ASP A C 1
ATOM 788 O O . ASP A 1 93 ? -17.071 0.990 18.195 1.00 78.50 93 ASP A O 1
ATOM 792 N N . LEU A 1 94 ? -15.650 0.423 19.834 1.00 75.06 94 LEU A N 1
ATOM 793 C CA . LEU A 1 94 ? -14.975 -0.586 19.033 1.00 75.06 94 LEU A CA 1
ATOM 794 C C . LEU A 1 94 ? -15.793 -1.885 19.044 1.00 75.06 94 LEU A C 1
ATOM 796 O O . LEU A 1 94 ? -15.699 -2.689 19.968 1.00 75.06 94 LEU A O 1
ATOM 800 N N . ILE A 1 95 ? -16.561 -2.124 17.981 1.00 74.12 95 ILE A N 1
ATOM 801 C CA . ILE A 1 95 ? -17.30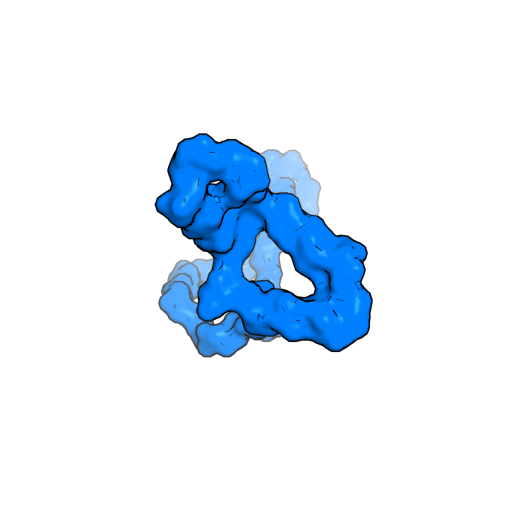6 -3.376 17.793 1.00 74.12 95 ILE A CA 1
ATOM 802 C C . ILE A 1 95 ? -16.569 -4.263 16.787 1.00 74.12 95 ILE A C 1
ATOM 804 O O . ILE A 1 95 ? -16.424 -3.918 15.611 1.00 74.12 95 ILE A O 1
ATOM 808 N N . LYS A 1 96 ? -16.128 -5.449 17.224 1.00 70.38 96 LYS A N 1
ATOM 809 C CA . LYS A 1 96 ? -15.604 -6.486 16.325 1.00 70.38 96 LYS A CA 1
ATOM 810 C C . LYS A 1 96 ? -16.730 -7.453 15.950 1.00 70.38 96 LYS A C 1
ATOM 812 O O . LYS A 1 96 ? -17.181 -8.235 16.778 1.00 70.38 96 LYS A O 1
ATOM 817 N N . GLY A 1 97 ? -17.178 -7.404 14.696 1.00 67.25 97 GLY A N 1
ATOM 818 C CA . GLY A 1 97 ? -18.148 -8.368 14.166 1.00 67.25 97 GLY A CA 1
ATOM 819 C C . GLY A 1 97 ? -17.576 -9.789 14.066 1.00 67.25 97 GLY A C 1
ATOM 820 O O . GLY A 1 97 ? -16.373 -9.966 13.878 1.00 67.25 97 GLY A O 1
ATOM 821 N N . ALA A 1 98 ? -18.449 -10.799 14.129 1.00 65.81 98 ALA A N 1
ATOM 822 C CA . ALA A 1 98 ? -18.080 -12.222 14.137 1.00 65.81 98 ALA A CA 1
ATOM 823 C C . ALA A 1 98 ? -17.324 -12.711 12.878 1.00 65.81 98 ALA A C 1
ATOM 825 O O . ALA A 1 98 ? -16.714 -13.774 12.906 1.00 65.81 98 ALA A O 1
ATOM 826 N N . GLY A 1 99 ? -17.348 -11.943 11.782 1.00 61.75 99 GLY A N 1
ATOM 827 C CA . GLY A 1 99 ? -16.661 -12.257 10.521 1.00 61.75 99 GLY A CA 1
ATOM 828 C C . GLY A 1 99 ? -15.471 -11.351 10.182 1.00 61.75 99 GLY A C 1
ATOM 829 O O . GLY A 1 99 ? -15.096 -11.288 9.011 1.00 61.75 99 GLY A O 1
ATOM 830 N N . ASN A 1 100 ? -14.936 -10.598 11.154 1.00 56.19 100 ASN A N 1
ATOM 831 C CA . ASN A 1 100 ? -13.875 -9.600 10.941 1.00 56.19 100 ASN A CA 1
ATOM 832 C C . ASN A 1 100 ? -12.458 -10.140 11.203 1.00 56.19 100 ASN A C 1
ATOM 834 O O . ASN A 1 100 ? -12.243 -10.722 12.293 1.00 56.19 100 ASN A O 1
#

Organism: NCBI:txid1485217